Protein AF-A0A948NZQ9-F1 (afdb_monomer)

Secondary structure (DSSP, 8-state):
------------------------HHHHHHHHHHHHHHHHHHHHHHH-TTTHHHHHHHHTTTHHHHHHHHHHHTT--S-HHHHHHHHHHHHHHHHHHHHHT---HHHHHHHHHIIIII---HHHHGGG-

pLDDT: mean 81.91, std 19.48, range [33.97, 98.19]

Foldseek 3Di:
DDDDDDDDPPPDPPPPVPPPLDPPVLLLLLLLQLLLLLLLLVVCLVPPVPCNVLSVVLNVLSVVLVVLSVVVCVPSPDDPPVSVVSSVVSNVVVVVCVVVVVSDPVVNVVSSCDRPPVHDDCVSSVVSD

Radius of gyration: 23.53 Å; Cα contacts (8 Å, |Δi|>4): 90; chains: 1; bounding box: 36×35×92 Å

Sequence (129 aa):
MKKLGYSLFAALCFSSAVKAQTVDYQYLTVAGYLNFYLLNINACQDYHPEVRQQAYDAEKQLYPWLTKLEQKLKGADADNKILSDVVQKRREALNMQISEGDFTLDHCKAIVKLLTADGLDQAMLKSLN

Structure (mmCIF, N/CA/C/O backbone):
data_AF-A0A948NZQ9-F1
#
_entry.id   AF-A0A948NZQ9-F1
#
loop_
_atom_site.group_PDB
_atom_site.id
_atom_site.type_symbol
_atom_site.label_atom_id
_atom_site.label_alt_id
_atom_site.label_comp_id
_atom_site.label_asym_id
_atom_site.label_entity_id
_atom_site.label_seq_id
_atom_site.pdbx_PDB_ins_code
_atom_site.Cartn_x
_atom_site.Cartn_y
_atom_site.Cartn_z
_atom_site.occupancy
_atom_site.B_iso_or_equiv
_atom_site.auth_seq_id
_atom_site.auth_comp_id
_atom_site.auth_asym_id
_atom_site.auth_atom_id
_atom_site.pdbx_PDB_model_num
ATOM 1 N N . MET A 1 1 ? 6.393 -27.492 76.689 1.00 33.97 1 MET A N 1
ATOM 2 C CA . MET A 1 1 ? 6.576 -26.024 76.761 1.00 33.97 1 MET A CA 1
ATOM 3 C C . MET A 1 1 ? 5.931 -25.393 75.535 1.00 33.97 1 MET A C 1
ATOM 5 O O . MET A 1 1 ? 6.172 -25.933 74.473 1.00 33.97 1 MET A O 1
ATOM 9 N N . LYS A 1 2 ? 5.135 -24.321 75.738 1.00 36.91 2 LYS A N 1
ATOM 10 C CA . LYS A 1 2 ? 4.901 -23.105 74.905 1.00 36.91 2 LYS A CA 1
ATOM 11 C C . LYS A 1 2 ? 4.824 -23.247 73.368 1.00 36.91 2 LYS A C 1
ATOM 13 O O . LYS A 1 2 ? 5.673 -23.885 72.784 1.00 36.91 2 LYS A O 1
ATOM 18 N N . LYS A 1 3 ? 4.017 -22.527 72.590 1.00 41.53 3 LYS A N 1
ATOM 19 C CA . LYS A 1 3 ? 2.845 -21.632 72.678 1.00 41.53 3 LYS A CA 1
ATOM 20 C C . LYS A 1 3 ? 2.550 -21.286 71.193 1.00 41.53 3 LYS A C 1
ATOM 22 O O . LYS A 1 3 ? 3.490 -21.227 70.414 1.00 41.53 3 LYS A O 1
ATOM 27 N N . LEU A 1 4 ? 1.275 -21.056 70.869 1.00 47.75 4 LEU A N 1
ATOM 28 C CA . LEU A 1 4 ? 0.696 -20.170 69.836 1.00 47.75 4 LEU A CA 1
ATOM 29 C C . LEU A 1 4 ? 1.562 -19.641 68.671 1.00 47.75 4 LEU A C 1
ATOM 31 O O . LEU A 1 4 ? 2.612 -19.050 68.895 1.00 47.75 4 LEU A O 1
ATOM 35 N N . GLY A 1 5 ? 0.947 -19.556 67.484 1.00 42.19 5 GLY A N 1
ATOM 36 C CA . GLY A 1 5 ? 1.282 -18.472 66.554 1.00 42.19 5 GLY A CA 1
ATOM 37 C C . GLY A 1 5 ? 0.617 -18.540 65.183 1.00 42.19 5 GLY A C 1
ATOM 38 O O . GLY A 1 5 ? 1.158 -19.146 64.273 1.00 42.19 5 GLY A O 1
ATOM 39 N N . TYR A 1 6 ? -0.536 -17.888 65.049 1.00 51.62 6 TYR A N 1
ATOM 40 C CA . TYR A 1 6 ? -1.219 -17.546 63.797 1.00 51.62 6 TYR A CA 1
ATOM 41 C C . TYR A 1 6 ? -0.318 -16.832 62.772 1.00 51.62 6 TYR A C 1
ATOM 43 O O . TYR A 1 6 ? 0.553 -16.066 63.178 1.00 51.62 6 TYR A O 1
ATOM 51 N N . SER A 1 7 ? -0.631 -16.970 61.474 1.00 46.12 7 SER A N 1
ATOM 52 C CA . SER A 1 7 ? -0.809 -15.867 60.492 1.00 46.12 7 SER A CA 1
ATOM 53 C C . SER A 1 7 ? -1.116 -16.473 59.114 1.00 46.12 7 SER A C 1
ATOM 55 O O . SER A 1 7 ? -0.270 -17.116 58.507 1.00 46.12 7 SER A O 1
ATOM 57 N N . LEU A 1 8 ? -2.380 -16.504 58.683 1.00 51.19 8 LEU A N 1
ATOM 58 C CA . LEU A 1 8 ? -2.952 -15.516 57.755 1.00 51.19 8 LEU A CA 1
ATOM 59 C C . LEU A 1 8 ? -1.988 -15.114 56.620 1.00 51.19 8 LEU A C 1
ATOM 61 O O . LEU A 1 8 ? -1.367 -14.060 56.661 1.00 51.19 8 LEU A O 1
ATOM 65 N N . PHE A 1 9 ? -1.929 -15.924 55.563 1.00 48.41 9 PHE A N 1
ATOM 66 C CA . PHE A 1 9 ? -1.615 -15.425 54.224 1.00 48.41 9 PHE A CA 1
ATOM 67 C C . PHE A 1 9 ? -2.910 -15.404 53.414 1.00 48.41 9 PHE A C 1
ATOM 69 O O . PHE A 1 9 ? -3.144 -16.213 52.523 1.00 48.41 9 PHE A O 1
ATOM 76 N N . ALA A 1 10 ? -3.773 -14.445 53.755 1.00 50.28 10 ALA A N 1
ATOM 77 C CA . ALA A 1 10 ? -4.688 -13.877 52.780 1.00 50.28 10 ALA A CA 1
ATOM 78 C C . ALA A 1 10 ? -3.825 -13.061 51.807 1.00 50.28 10 ALA A C 1
ATOM 80 O O . ALA A 1 10 ? -3.668 -11.849 51.952 1.00 50.28 10 ALA A O 1
ATOM 81 N N . ALA A 1 11 ? -3.175 -13.752 50.869 1.00 49.75 11 ALA A N 1
ATOM 82 C CA . ALA A 1 11 ? -2.562 -13.099 49.731 1.00 49.75 11 ALA A CA 1
ATOM 83 C C . ALA A 1 11 ? -3.713 -12.509 48.923 1.00 49.75 11 ALA A C 1
ATOM 85 O O . ALA A 1 11 ? -4.485 -13.228 48.291 1.00 49.75 11 ALA A O 1
ATOM 86 N N . LEU A 1 12 ? -3.868 -11.195 49.057 1.00 42.81 12 LEU A N 1
ATOM 87 C CA . LEU A 1 12 ? -4.748 -10.379 48.252 1.00 42.81 12 LEU A CA 1
ATOM 88 C C . LEU A 1 12 ? -4.575 -10.781 46.788 1.00 42.81 12 LEU A C 1
ATOM 90 O O . LEU A 1 12 ? -3.579 -10.435 46.151 1.00 42.81 12 LEU A O 1
ATOM 94 N N . CYS A 1 13 ? -5.578 -11.469 46.246 1.00 40.38 13 CYS A N 1
ATOM 95 C CA . CYS A 1 13 ? -5.893 -11.385 44.836 1.00 40.38 13 CYS A CA 1
ATOM 96 C C . CYS A 1 13 ? -6.288 -9.928 44.583 1.00 40.38 13 CYS A C 1
ATOM 98 O O . CYS A 1 13 ? -7.467 -9.590 44.506 1.00 40.38 13 CYS A O 1
ATOM 100 N N . PHE A 1 14 ? -5.295 -9.044 44.474 1.00 41.56 14 PHE A N 1
ATOM 101 C CA . PHE A 1 14 ? -5.439 -7.870 43.642 1.00 41.56 14 PHE A CA 1
ATOM 102 C C . PHE A 1 14 ? -5.591 -8.412 42.224 1.00 41.56 14 PHE A C 1
ATOM 104 O O . PHE A 1 14 ? -4.645 -8.489 41.449 1.00 41.56 14 PHE A O 1
ATOM 111 N N . SER A 1 15 ? -6.816 -8.806 41.886 1.00 47.03 15 SER A N 1
ATOM 112 C CA . SER A 1 15 ? -7.342 -8.615 40.552 1.00 47.03 15 SER A CA 1
ATOM 113 C C . SER A 1 15 ? -7.334 -7.108 40.320 1.00 47.03 15 SER A C 1
ATOM 115 O O . SER A 1 15 ? -8.361 -6.434 40.402 1.00 47.03 15 SER A O 1
ATOM 117 N N . SER A 1 16 ? -6.142 -6.560 40.069 1.00 39.31 16 SER A N 1
ATOM 118 C CA . SER A 1 16 ? -6.005 -5.449 39.155 1.00 39.31 16 SER A CA 1
ATOM 119 C C . SER A 1 16 ? -6.678 -5.954 37.896 1.00 39.31 16 SER A C 1
ATOM 121 O O . SER A 1 16 ? -6.112 -6.726 37.125 1.00 39.31 16 SER A O 1
ATOM 123 N N . ALA A 1 17 ? -7.954 -5.596 37.754 1.00 45.22 17 ALA A N 1
ATOM 124 C CA . ALA A 1 17 ? -8.596 -5.567 36.468 1.00 45.22 17 ALA A CA 1
ATOM 125 C C . ALA A 1 17 ? -7.663 -4.710 35.620 1.00 45.22 17 ALA A C 1
ATOM 127 O O . ALA A 1 17 ? -7.668 -3.482 35.712 1.00 45.22 17 ALA A O 1
ATOM 128 N N . VAL A 1 18 ? -6.777 -5.376 34.880 1.00 40.75 18 VAL A N 1
ATOM 129 C CA . VAL A 1 18 ? -6.118 -4.791 33.734 1.00 40.75 18 VAL A CA 1
ATOM 130 C C . VAL A 1 18 ? -7.304 -4.365 32.895 1.00 40.75 18 VAL A C 1
ATOM 132 O O . VAL A 1 18 ? -7.972 -5.197 32.285 1.00 40.75 18 VAL A O 1
ATOM 135 N N . LYS A 1 19 ? -7.662 -3.079 32.972 1.00 41.06 19 LYS A N 1
ATOM 136 C CA . LYS A 1 19 ? -8.490 -2.474 31.947 1.00 41.06 19 LYS A CA 1
ATOM 137 C C . LYS A 1 19 ? -7.664 -2.687 30.698 1.00 41.06 19 LYS A C 1
ATOM 139 O O . LYS A 1 19 ? -6.679 -1.981 30.500 1.00 41.06 19 LYS A O 1
ATOM 144 N N . ALA A 1 20 ? -7.998 -3.731 29.945 1.00 43.44 20 ALA A N 1
ATOM 145 C CA . ALA A 1 20 ? -7.520 -3.894 28.598 1.00 43.44 20 ALA A CA 1
ATOM 146 C C . ALA A 1 20 ? -7.916 -2.590 27.909 1.00 43.44 20 ALA A C 1
ATOM 148 O O . ALA A 1 20 ? -9.098 -2.309 27.690 1.00 43.44 20 ALA A O 1
ATOM 149 N N . GLN A 1 21 ? -6.918 -1.728 27.745 1.00 48.69 21 GLN A N 1
ATOM 150 C CA . GLN A 1 21 ? -6.937 -0.615 26.826 1.00 48.69 21 GLN A CA 1
ATOM 151 C C . GLN A 1 21 ? -7.287 -1.270 25.495 1.00 48.69 21 GLN A C 1
ATOM 153 O O . GLN A 1 21 ? -6.521 -2.054 24.959 1.00 48.69 21 GLN A O 1
ATOM 158 N N . THR A 1 22 ? -8.556 -1.174 25.120 1.00 52.09 22 THR A N 1
ATOM 159 C CA . THR A 1 22 ? -9.123 -1.965 24.034 1.00 52.09 22 THR A CA 1
ATOM 160 C C . THR A 1 22 ? -9.283 -1.016 22.875 1.00 52.09 22 THR A C 1
ATOM 162 O O . THR A 1 22 ? -10.373 -0.517 22.605 1.00 52.09 22 THR A O 1
ATOM 165 N N . VAL A 1 23 ? -8.188 -0.774 22.151 1.00 56.59 23 VAL A N 1
ATOM 166 C CA . VAL A 1 23 ? -8.394 -0.692 20.707 1.00 56.59 23 VAL A CA 1
ATOM 167 C C . VAL A 1 23 ? -8.992 -2.032 20.329 1.00 56.59 23 VAL A C 1
ATOM 169 O O . VAL A 1 23 ? -8.415 -3.080 20.622 1.00 56.59 23 VAL A O 1
ATOM 172 N N . ASP A 1 24 ? -10.197 -1.998 19.769 1.00 69.88 24 ASP A N 1
ATOM 173 C CA . ASP A 1 24 ? -10.827 -3.206 19.265 1.00 69.88 24 ASP A CA 1
ATOM 174 C C . ASP A 1 24 ? -9.813 -3.899 18.343 1.00 69.88 24 ASP A C 1
ATOM 176 O O . ASP A 1 24 ? -9.319 -3.293 17.385 1.00 69.88 24 ASP A O 1
ATOM 180 N N . TYR A 1 25 ? -9.452 -5.147 18.654 1.00 76.81 25 TYR A N 1
ATOM 181 C CA . TYR A 1 25 ? -8.515 -5.954 17.865 1.00 76.81 25 TYR A CA 1
ATOM 182 C C . TYR A 1 25 ? -8.893 -5.968 16.376 1.00 76.81 25 TYR A C 1
ATOM 184 O O . TYR A 1 25 ? -8.033 -6.124 15.501 1.00 76.81 25 TYR A O 1
ATOM 192 N N . GLN A 1 26 ? -10.173 -5.748 16.079 1.00 84.12 26 GLN A N 1
ATOM 193 C CA . GLN A 1 26 ? -10.677 -5.529 14.739 1.00 84.12 26 GLN A CA 1
ATOM 194 C C . GLN A 1 26 ? -10.045 -4.302 14.055 1.00 84.12 26 GLN A C 1
ATOM 196 O O . GLN A 1 26 ? -9.566 -4.427 12.929 1.00 84.12 26 GLN A O 1
ATOM 201 N N . TYR A 1 27 ? -9.962 -3.140 14.710 1.00 85.56 27 TYR A N 1
ATOM 202 C CA . TYR A 1 27 ? -9.343 -1.938 14.134 1.00 85.56 27 TYR A CA 1
ATOM 203 C C . TYR A 1 27 ? -7.830 -2.070 13.980 1.00 85.56 27 TYR A C 1
ATOM 205 O O . TYR A 1 27 ? -7.293 -1.601 12.980 1.00 85.56 27 TYR A O 1
ATOM 213 N N . LEU A 1 28 ? -7.144 -2.759 14.899 1.00 83.50 28 LEU A N 1
ATOM 214 C CA . LEU A 1 28 ? -5.714 -3.054 14.740 1.00 83.50 28 LEU A CA 1
ATOM 215 C C . LEU A 1 28 ? -5.462 -3.906 13.487 1.00 83.50 28 LEU A C 1
ATOM 217 O O . LEU A 1 28 ? -4.522 -3.663 12.728 1.00 83.50 28 LEU A O 1
ATOM 221 N N . THR A 1 29 ? -6.334 -4.885 13.249 1.00 87.69 29 THR A N 1
ATOM 222 C CA . THR A 1 29 ? -6.265 -5.759 12.076 1.00 87.69 29 THR A CA 1
ATOM 223 C C . THR A 1 29 ? -6.497 -4.966 10.788 1.00 87.69 29 THR A C 1
ATOM 225 O O . THR A 1 29 ? -5.716 -5.088 9.841 1.00 87.69 29 THR A O 1
ATOM 228 N N . VAL A 1 30 ? -7.513 -4.097 10.760 1.00 91.31 30 VAL A N 1
ATOM 229 C CA . VAL A 1 30 ? -7.784 -3.222 9.607 1.00 91.31 30 VAL A CA 1
ATOM 230 C C . VAL A 1 30 ? -6.654 -2.221 9.371 1.00 91.31 30 VAL A C 1
ATOM 232 O O . VAL A 1 30 ? -6.254 -2.006 8.228 1.00 91.31 30 VAL A O 1
ATOM 235 N N . ALA A 1 31 ? -6.081 -1.653 10.430 1.00 89.88 31 ALA A N 1
ATOM 236 C CA . ALA A 1 31 ? -4.939 -0.755 10.327 1.00 89.88 31 ALA A CA 1
ATOM 237 C C . ALA A 1 31 ? -3.712 -1.463 9.738 1.00 89.88 31 ALA A C 1
ATOM 239 O O . ALA A 1 31 ? -3.066 -0.937 8.834 1.00 89.88 31 ALA A O 1
ATOM 240 N N . GLY A 1 32 ? -3.428 -2.692 10.182 1.00 89.69 32 GLY A N 1
ATOM 241 C CA . GLY A 1 32 ? -2.366 -3.518 9.611 1.00 89.69 32 GLY A CA 1
ATOM 242 C C . GLY A 1 32 ? -2.591 -3.846 8.132 1.00 89.69 32 GLY A C 1
ATOM 243 O O . GLY A 1 32 ? -1.635 -3.826 7.354 1.00 89.69 32 GLY A O 1
ATOM 244 N N . TYR A 1 33 ? -3.840 -4.112 7.745 1.00 93.19 33 TYR A N 1
ATOM 245 C CA . TYR A 1 33 ? -4.243 -4.362 6.361 1.00 93.19 33 TYR A CA 1
ATOM 246 C C . TYR A 1 33 ? -4.041 -3.127 5.470 1.00 93.19 33 TYR A C 1
ATOM 248 O O . TYR A 1 33 ? -3.350 -3.211 4.458 1.00 93.19 33 TYR A O 1
ATOM 256 N N . LEU A 1 34 ? -4.554 -1.959 5.867 1.00 94.81 34 LEU A N 1
ATOM 257 C CA . LEU A 1 34 ? -4.390 -0.719 5.097 1.00 94.81 34 LEU A CA 1
ATOM 258 C C . LEU A 1 34 ? -2.923 -0.267 5.031 1.00 94.81 34 LEU A C 1
ATOM 260 O O . LEU A 1 34 ? -2.449 0.143 3.972 1.00 94.81 34 LEU A O 1
ATOM 264 N N . ASN A 1 35 ? -2.176 -0.403 6.132 1.00 93.62 35 ASN A N 1
ATOM 265 C CA . ASN A 1 35 ? -0.755 -0.064 6.174 1.00 93.62 35 ASN A CA 1
ATOM 266 C C . ASN A 1 35 ? 0.092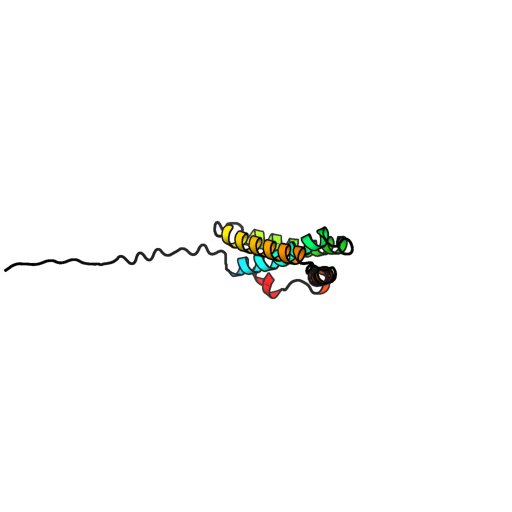 -0.964 5.262 1.00 93.62 35 ASN A C 1
ATOM 268 O O . ASN A 1 35 ? 1.077 -0.496 4.700 1.00 93.62 35 ASN A O 1
ATOM 272 N N . PHE A 1 36 ? -0.279 -2.238 5.082 1.00 93.94 36 PHE A N 1
ATOM 273 C CA . PHE A 1 36 ? 0.392 -3.103 4.110 1.00 93.94 36 PHE A CA 1
ATOM 274 C C . PHE A 1 36 ? 0.336 -2.499 2.702 1.00 93.94 36 PHE A C 1
ATOM 276 O O . PHE A 1 36 ? 1.384 -2.343 2.076 1.00 93.94 36 PHE A O 1
ATOM 283 N N . TYR A 1 37 ? -0.850 -2.110 2.225 1.00 96.44 37 TYR A N 1
ATOM 284 C CA . TYR A 1 37 ? -0.980 -1.519 0.892 1.00 96.44 37 TYR A CA 1
ATOM 285 C C . TYR A 1 37 ? -0.292 -0.164 0.791 1.00 96.44 37 TYR A C 1
ATOM 287 O O . TYR A 1 37 ? 0.398 0.073 -0.193 1.00 96.44 37 TYR A O 1
ATOM 295 N N . LEU A 1 38 ? -0.426 0.691 1.809 1.00 96.62 38 LEU A N 1
ATOM 296 C CA . LEU A 1 38 ? 0.203 2.012 1.804 1.00 96.62 38 LEU A CA 1
ATOM 297 C C . LEU A 1 38 ? 1.735 1.917 1.738 1.00 96.62 38 LEU A C 1
ATOM 299 O O . LEU A 1 38 ? 2.368 2.605 0.946 1.00 96.62 38 LEU A O 1
ATOM 303 N N . LEU A 1 39 ? 2.349 1.032 2.529 1.00 95.75 39 LEU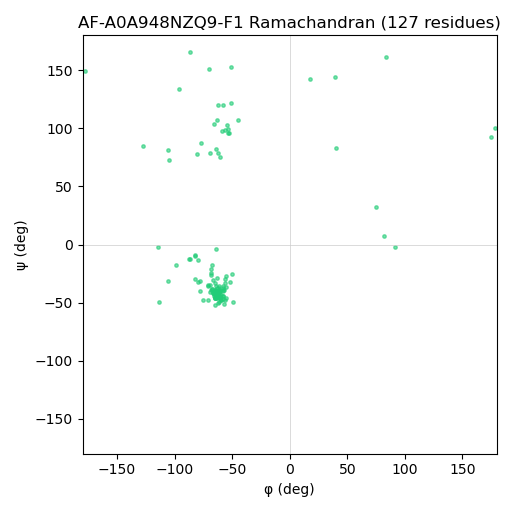 A N 1
ATOM 304 C CA . LEU A 1 39 ? 3.801 0.845 2.490 1.00 95.75 39 LEU A CA 1
ATOM 305 C C . LEU A 1 39 ? 4.269 0.306 1.137 1.00 95.75 39 LEU A C 1
ATOM 307 O O . LEU A 1 39 ? 5.234 0.819 0.574 1.00 95.75 39 LEU A O 1
ATOM 311 N N . ASN A 1 40 ? 3.580 -0.708 0.609 1.00 96.88 40 ASN A N 1
ATOM 312 C CA . ASN A 1 40 ? 3.955 -1.304 -0.669 1.00 96.88 40 ASN A CA 1
ATOM 313 C C . ASN A 1 40 ? 3.770 -0.319 -1.826 1.00 96.88 40 ASN A C 1
ATOM 315 O O . ASN A 1 40 ? 4.651 -0.222 -2.672 1.00 96.88 40 ASN A O 1
ATOM 319 N N . ILE A 1 41 ? 2.666 0.434 -1.865 1.00 97.62 41 ILE A N 1
ATOM 320 C CA . ILE A 1 41 ? 2.417 1.371 -2.964 1.00 97.62 41 ILE A CA 1
ATOM 321 C C . ILE A 1 41 ? 3.416 2.531 -2.949 1.00 97.62 41 ILE A C 1
ATOM 323 O O . ILE A 1 41 ? 3.923 2.887 -4.010 1.00 97.62 41 ILE A O 1
ATOM 327 N N . ASN A 1 42 ? 3.790 3.030 -1.766 1.00 96.50 42 ASN A N 1
ATOM 328 C CA . ASN A 1 42 ? 4.826 4.054 -1.628 1.00 96.50 42 ASN A CA 1
ATOM 329 C C . ASN A 1 42 ? 6.184 3.532 -2.113 1.00 96.50 42 ASN A C 1
ATOM 331 O O . ASN A 1 42 ? 6.836 4.168 -2.934 1.00 96.50 42 ASN A O 1
ATOM 335 N N . ALA A 1 43 ? 6.574 2.319 -1.706 1.00 96.69 43 ALA A N 1
ATOM 336 C CA . ALA A 1 43 ? 7.799 1.708 -2.217 1.00 96.69 43 ALA A CA 1
ATOM 337 C C . ALA A 1 43 ? 7.751 1.494 -3.742 1.00 96.69 43 ALA A C 1
ATOM 339 O O . ALA A 1 43 ? 8.752 1.685 -4.428 1.00 96.69 43 ALA A O 1
ATOM 340 N N . CYS A 1 44 ? 6.594 1.163 -4.318 1.00 97.75 44 CYS A N 1
ATOM 341 C CA . CYS A 1 44 ? 6.455 1.075 -5.772 1.00 97.75 44 CYS A CA 1
ATOM 342 C C . CYS A 1 44 ? 6.682 2.417 -6.478 1.00 97.75 44 CYS A C 1
ATOM 344 O O . CYS A 1 44 ? 7.288 2.442 -7.547 1.00 97.75 44 CYS A O 1
ATOM 346 N N . GLN A 1 45 ? 6.232 3.527 -5.887 1.00 97.62 45 GLN A N 1
ATOM 347 C CA . GLN A 1 45 ? 6.478 4.871 -6.419 1.00 97.62 45 GLN A CA 1
ATOM 348 C C . GLN A 1 45 ? 7.974 5.222 -6.399 1.00 97.62 45 GLN A C 1
ATOM 350 O O . GLN A 1 45 ? 8.485 5.811 -7.361 1.00 97.62 45 GLN A O 1
ATOM 355 N N . ASP A 1 46 ? 8.667 4.826 -5.332 1.00 96.44 46 ASP A N 1
ATOM 356 C CA . ASP A 1 46 ? 10.077 5.143 -5.105 1.00 96.44 46 ASP A CA 1
ATOM 357 C C . ASP A 1 46 ? 11.013 4.307 -5.989 1.00 96.44 46 ASP A C 1
ATOM 359 O O . ASP A 1 46 ? 11.897 4.856 -6.653 1.00 96.44 46 ASP A O 1
ATOM 363 N N . TYR A 1 47 ? 10.801 2.988 -6.041 1.00 95.50 47 TYR A N 1
ATOM 364 C CA . TYR A 1 47 ? 11.770 2.041 -6.605 1.00 95.50 47 TYR A CA 1
ATOM 365 C C . TYR A 1 47 ? 11.482 1.597 -8.046 1.00 95.50 47 TYR A C 1
ATOM 367 O O . TYR A 1 47 ? 12.403 1.127 -8.709 1.00 95.50 47 TYR A O 1
ATOM 375 N N . HIS A 1 48 ? 10.257 1.773 -8.561 1.00 96.75 48 HIS A N 1
ATOM 376 C CA . HIS A 1 48 ? 9.862 1.282 -9.895 1.00 96.75 48 HIS A CA 1
ATOM 377 C C . HIS A 1 48 ? 9.249 2.396 -10.764 1.00 96.75 48 HIS A C 1
ATOM 379 O O . HIS A 1 48 ? 8.022 2.555 -10.813 1.00 96.75 48 HIS A O 1
ATOM 385 N N . PRO A 1 49 ? 10.080 3.194 -11.469 1.00 97.38 49 PRO A N 1
ATOM 386 C CA . PRO A 1 49 ? 9.626 4.314 -12.299 1.00 97.38 49 PRO A CA 1
ATOM 387 C C . PRO A 1 49 ? 8.527 3.958 -13.312 1.00 97.38 49 PRO A C 1
ATOM 389 O O . PRO A 1 49 ? 7.658 4.784 -13.590 1.00 97.38 49 PRO A O 1
ATOM 392 N N . GLU A 1 50 ? 8.539 2.734 -13.833 1.00 97.81 50 GLU A N 1
ATOM 393 C CA . GLU A 1 50 ? 7.623 2.209 -14.848 1.00 97.81 50 GLU A CA 1
ATOM 394 C C . GLU A 1 50 ? 6.166 2.158 -14.375 1.00 97.81 50 GLU A C 1
ATOM 396 O O . GLU A 1 50 ? 5.246 2.265 -15.184 1.00 97.81 50 GLU A O 1
ATOM 401 N N . VAL A 1 51 ? 5.946 2.001 -13.068 1.00 97.50 51 VAL A N 1
ATOM 402 C CA . VAL A 1 51 ? 4.609 1.907 -12.456 1.00 97.50 51 VAL A CA 1
ATOM 403 C C . VAL A 1 51 ? 4.296 3.084 -11.545 1.00 97.50 51 VAL A C 1
ATOM 405 O O . VAL A 1 51 ? 3.178 3.170 -11.047 1.00 97.50 51 VAL A O 1
ATOM 408 N N . ARG A 1 52 ? 5.228 4.026 -11.359 1.00 98.00 52 ARG A N 1
ATOM 409 C CA . ARG A 1 52 ? 5.100 5.143 -10.412 1.00 98.00 52 ARG A CA 1
ATOM 410 C C . ARG A 1 52 ? 3.776 5.895 -10.530 1.00 98.00 52 ARG A C 1
ATOM 412 O O . ARG A 1 52 ? 3.097 6.096 -9.530 1.00 98.00 52 ARG A O 1
ATOM 419 N N . GLN A 1 53 ? 3.384 6.285 -11.743 1.00 98.06 53 GLN A N 1
ATOM 420 C CA . GLN A 1 53 ? 2.135 7.027 -11.938 1.00 98.06 53 GLN A CA 1
ATOM 421 C C . GLN A 1 53 ? 0.906 6.182 -11.576 1.00 98.06 53 GLN A C 1
ATOM 423 O O . GLN A 1 53 ? 0.011 6.654 -10.882 1.00 98.06 53 GLN A O 1
ATOM 428 N N . GLN A 1 54 ? 0.896 4.911 -11.981 1.00 98.06 54 GLN A N 1
ATOM 429 C CA . GLN A 1 54 ? -0.185 3.984 -11.643 1.00 98.06 54 GLN A CA 1
ATOM 430 C C . GLN A 1 54 ? -0.247 3.740 -10.132 1.00 98.06 54 GLN A C 1
ATOM 432 O O . GLN A 1 54 ? -1.332 3.630 -9.571 1.00 98.06 54 GLN A O 1
ATOM 437 N N . ALA A 1 55 ? 0.908 3.703 -9.466 1.00 98.19 55 ALA A N 1
ATOM 438 C CA . ALA A 1 55 ? 1.004 3.572 -8.024 1.00 98.19 55 ALA A CA 1
ATOM 439 C C .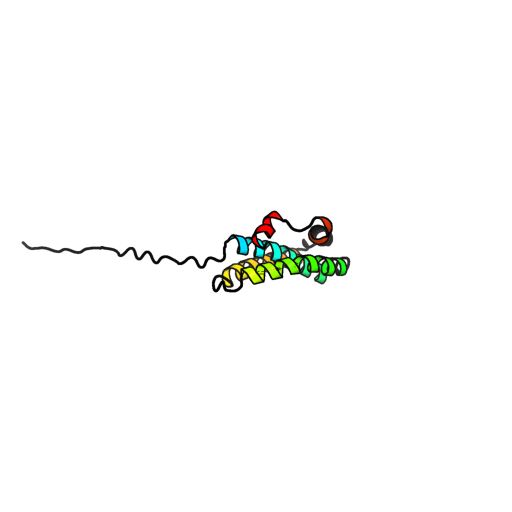 ALA A 1 55 ? 0.443 4.806 -7.297 1.00 98.19 55 ALA A C 1
ATOM 441 O O . ALA A 1 55 ? -0.315 4.642 -6.345 1.00 98.19 55 ALA A O 1
ATOM 442 N N . TYR A 1 56 ? 0.720 6.027 -7.771 1.00 98.06 56 TYR A N 1
ATOM 443 C CA . TYR A 1 56 ? 0.075 7.239 -7.242 1.00 98.06 56 TYR A CA 1
ATOM 444 C C . TYR A 1 56 ? -1.444 7.227 -7.427 1.00 98.06 56 TYR A C 1
ATOM 446 O O . TYR A 1 56 ? -2.191 7.634 -6.538 1.00 98.06 56 TYR A O 1
ATOM 454 N N . ASP A 1 57 ? -1.926 6.767 -8.579 1.00 97.50 57 ASP A N 1
ATOM 455 C CA . ASP A 1 57 ? -3.363 6.709 -8.842 1.00 97.50 57 ASP A CA 1
ATOM 456 C C . ASP A 1 57 ? -4.063 5.618 -8.016 1.00 97.50 57 ASP A C 1
ATOM 458 O O . ASP A 1 57 ? -5.175 5.831 -7.527 1.00 97.50 57 ASP A O 1
ATOM 462 N N . ALA A 1 58 ? -3.392 4.486 -7.793 1.00 97.75 58 ALA A N 1
ATOM 463 C CA . ALA A 1 58 ? -3.858 3.401 -6.939 1.00 97.75 58 ALA A CA 1
ATOM 464 C C . ALA A 1 58 ? -3.895 3.789 -5.452 1.00 97.75 58 ALA A C 1
ATOM 466 O O . ALA A 1 58 ? -4.847 3.437 -4.756 1.00 97.75 58 ALA A O 1
ATOM 467 N N . GLU A 1 59 ? -2.907 4.547 -4.963 1.00 97.69 59 GLU A N 1
ATOM 468 C CA . GLU A 1 59 ? -2.845 5.001 -3.566 1.00 97.69 59 GLU A CA 1
ATOM 469 C C . GLU A 1 59 ? -4.113 5.767 -3.154 1.00 97.69 59 GLU A C 1
ATOM 471 O O . GLU A 1 59 ? -4.625 5.575 -2.050 1.00 97.69 59 GLU A O 1
ATOM 476 N N . LYS A 1 60 ? -4.696 6.555 -4.068 1.00 96.50 60 LYS A N 1
ATOM 477 C CA . LYS A 1 60 ? -5.930 7.326 -3.825 1.00 96.50 60 LYS A CA 1
ATOM 478 C C . LYS A 1 60 ? -7.101 6.456 -3.356 1.00 96.50 60 LYS A C 1
ATOM 480 O O . LYS A 1 60 ? -7.971 6.949 -2.639 1.00 96.50 60 LYS A O 1
ATOM 485 N N . GLN A 1 61 ? -7.124 5.170 -3.720 1.00 96.25 61 GLN A N 1
ATOM 486 C CA . GLN A 1 61 ? -8.165 4.224 -3.303 1.00 96.25 61 GLN A CA 1
ATOM 487 C C . GLN A 1 61 ? -8.112 3.910 -1.799 1.00 96.25 61 GLN A C 1
ATOM 489 O O . GLN A 1 61 ? -9.114 3.495 -1.216 1.00 96.25 61 GLN A O 1
ATOM 494 N N . LEU A 1 62 ? -6.965 4.129 -1.148 1.00 96.56 62 LEU A N 1
ATOM 495 C CA . LEU A 1 62 ? -6.778 3.884 0.282 1.00 96.56 62 LEU A CA 1
ATOM 496 C C . LEU A 1 62 ? -7.344 5.015 1.148 1.00 96.56 62 LEU A C 1
ATOM 498 O O . LEU A 1 62 ? -7.819 4.753 2.255 1.00 96.56 62 LEU A O 1
ATOM 502 N N . TYR A 1 63 ? -7.319 6.262 0.666 1.00 95.00 63 TYR A N 1
ATOM 503 C CA . TYR A 1 63 ? -7.620 7.439 1.490 1.00 95.00 63 TYR A CA 1
ATOM 504 C C . TYR A 1 63 ? -9.009 7.425 2.141 1.00 95.00 63 TYR A C 1
ATOM 506 O O . TYR A 1 63 ? -9.073 7.676 3.345 1.00 95.00 63 TYR A O 1
ATOM 514 N N . PRO A 1 64 ? -10.112 7.061 1.453 1.00 95.75 64 PRO A N 1
ATOM 515 C CA . PRO A 1 64 ? -11.423 7.002 2.101 1.00 95.75 64 PRO A CA 1
ATOM 516 C C . PRO A 1 64 ? -11.458 6.042 3.299 1.00 95.75 64 PRO A C 1
ATOM 518 O O . PRO A 1 64 ? -12.117 6.315 4.302 1.00 95.75 64 PRO A O 1
ATOM 521 N N . TRP A 1 65 ? -10.731 4.925 3.217 1.00 95.62 65 TRP A N 1
ATOM 522 C CA . TRP A 1 65 ? -10.666 3.923 4.281 1.00 95.62 65 TRP A CA 1
ATOM 523 C C . TRP A 1 65 ? -9.754 4.352 5.420 1.00 95.62 65 TRP A C 1
ATOM 525 O O . TRP A 1 65 ? -10.115 4.174 6.580 1.00 95.62 65 TRP A O 1
ATOM 535 N N . LEU A 1 66 ? -8.618 4.971 5.099 1.00 93.62 66 LEU A N 1
ATOM 536 C CA . LEU A 1 66 ? -7.721 5.559 6.091 1.00 93.62 66 LEU A CA 1
ATOM 537 C C . LEU A 1 66 ? -8.437 6.648 6.899 1.00 93.62 66 LEU A C 1
ATOM 539 O O . LEU A 1 66 ? -8.359 6.638 8.123 1.00 93.62 66 LEU A O 1
ATOM 543 N N . THR A 1 67 ? -9.221 7.513 6.247 1.00 93.81 67 THR A N 1
ATOM 544 C CA . THR A 1 67 ? -10.041 8.523 6.933 1.00 93.81 67 THR A CA 1
ATOM 545 C C . THR A 1 67 ? -11.091 7.888 7.847 1.00 93.81 67 THR A C 1
ATOM 547 O O . THR A 1 67 ? -11.254 8.328 8.984 1.00 93.81 67 THR A O 1
ATOM 550 N N . LYS A 1 68 ? -11.799 6.843 7.394 1.00 93.19 68 LYS A N 1
ATOM 551 C CA . LYS A 1 68 ? -12.768 6.131 8.246 1.00 93.19 68 LYS A CA 1
ATOM 552 C C . LYS A 1 68 ? -12.092 5.470 9.446 1.00 93.19 68 LYS A C 1
ATOM 554 O O . LYS A 1 68 ? -12.595 5.580 10.560 1.00 93.19 68 LYS A O 1
ATOM 559 N N . LEU A 1 69 ? -10.952 4.813 9.237 1.00 90.00 69 LEU A N 1
ATOM 560 C CA . LEU A 1 69 ? -10.172 4.207 10.314 1.00 90.00 69 LEU A CA 1
ATOM 561 C C . LEU A 1 69 ? -9.729 5.263 11.331 1.00 90.00 69 LEU A C 1
ATOM 563 O O . LEU A 1 69 ? -9.955 5.079 12.522 1.00 90.00 69 LEU A O 1
ATOM 567 N N . GLU A 1 70 ? -9.175 6.386 10.873 1.00 87.31 70 GLU A N 1
ATOM 568 C CA . GLU A 1 70 ? -8.788 7.498 11.744 1.00 87.31 70 GLU A CA 1
ATOM 569 C C . GLU A 1 70 ? -9.975 7.974 12.592 1.00 87.31 70 GLU A C 1
ATOM 571 O O . GLU A 1 70 ? -9.851 8.119 13.804 1.00 87.31 70 GLU A O 1
ATOM 576 N N . GLN A 1 71 ? -11.154 8.152 11.986 1.00 89.00 71 GLN A N 1
ATOM 577 C CA . GLN A 1 71 ? -12.367 8.548 12.705 1.00 89.00 71 GLN A CA 1
ATOM 578 C C . GLN A 1 71 ? -12.784 7.538 13.780 1.00 89.00 71 GLN A C 1
ATOM 580 O O . GLN A 1 71 ? -13.164 7.961 14.869 1.00 89.00 71 GLN A O 1
ATOM 585 N N . LYS A 1 72 ? -12.701 6.227 13.509 1.00 85.56 72 LYS A N 1
ATOM 586 C CA . LYS A 1 72 ? -13.019 5.178 14.498 1.00 85.56 72 LYS A CA 1
ATOM 587 C C . LYS A 1 72 ? -12.001 5.131 15.643 1.00 85.56 72 LYS A C 1
ATOM 589 O O . LYS A 1 72 ? -12.350 4.718 16.743 1.00 85.56 72 LYS A O 1
ATOM 594 N N . LEU A 1 73 ? -10.766 5.565 15.393 1.00 79.62 73 LEU A N 1
ATOM 595 C CA . LEU A 1 73 ? -9.697 5.631 16.391 1.00 79.62 73 LEU A CA 1
ATOM 596 C C . LEU A 1 73 ? -9.695 6.947 17.197 1.00 79.62 73 LEU A C 1
ATOM 598 O O . LEU A 1 73 ? -9.023 7.025 18.225 1.00 79.62 73 LEU A O 1
ATOM 602 N N . LYS A 1 74 ? -10.451 7.983 16.795 1.00 75.88 74 LYS A N 1
ATOM 603 C CA . LYS A 1 74 ? -10.557 9.238 17.564 1.00 75.88 74 LYS A CA 1
ATOM 604 C C . LYS A 1 74 ? -11.167 8.975 18.944 1.00 75.88 74 LYS A C 1
ATOM 606 O O . LYS A 1 74 ? -12.307 8.538 19.055 1.00 75.88 74 LYS A O 1
ATOM 611 N N . GLY A 1 75 ? -10.413 9.290 19.997 1.00 62.34 75 GLY A N 1
ATOM 612 C CA . GLY A 1 75 ? -10.819 9.078 21.392 1.00 62.34 75 GLY A CA 1
ATOM 613 C C . GLY A 1 75 ? -10.403 7.723 21.975 1.00 62.34 75 GLY A C 1
ATOM 614 O O . GLY A 1 75 ? -10.619 7.488 23.163 1.00 62.34 75 GLY A O 1
ATOM 615 N N . ALA A 1 76 ? -9.767 6.852 21.185 1.00 62.22 76 ALA A N 1
ATOM 616 C CA . ALA A 1 76 ? -9.025 5.722 21.722 1.00 62.22 76 ALA A CA 1
ATOM 617 C C . ALA A 1 76 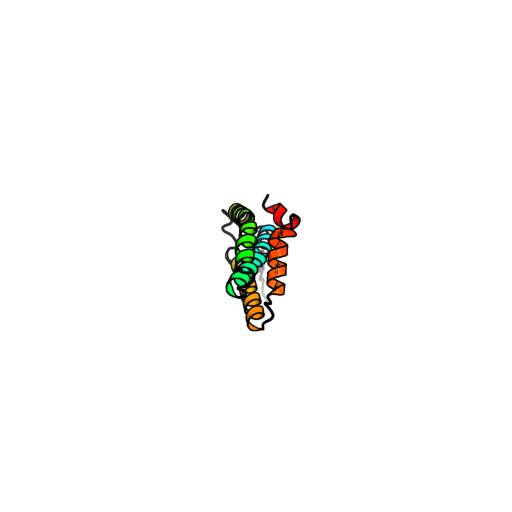? -7.676 6.236 22.257 1.00 62.22 76 ALA A C 1
ATOM 619 O O . ALA A 1 76 ? -6.672 6.239 21.555 1.00 62.22 76 ALA A O 1
ATOM 620 N N . ASP A 1 77 ? -7.640 6.672 23.521 1.00 55.38 77 ASP A N 1
ATOM 621 C CA . ASP A 1 77 ? -6.390 7.012 24.239 1.00 55.38 77 ASP A CA 1
ATOM 622 C C . ASP A 1 77 ? -5.461 5.789 24.441 1.00 55.38 77 ASP A C 1
ATOM 624 O O . ASP A 1 77 ? -4.350 5.891 24.963 1.00 55.38 77 ASP A O 1
ATOM 628 N N . ALA A 1 78 ? -5.922 4.612 24.030 1.00 47.72 78 ALA A N 1
ATOM 629 C CA . ALA A 1 78 ? -5.243 3.334 24.089 1.00 47.72 78 ALA A CA 1
ATOM 630 C C . ALA A 1 78 ? -4.541 3.011 22.758 1.00 47.72 78 ALA A C 1
ATOM 632 O O . ALA A 1 78 ? -5.144 3.099 21.699 1.00 47.72 78 ALA A O 1
ATOM 633 N N . ASP A 1 79 ? -3.290 2.558 22.829 1.00 57.62 79 ASP A N 1
ATOM 634 C CA . ASP A 1 79 ? -2.601 1.737 21.815 1.00 57.62 79 ASP A CA 1
ATOM 635 C C . ASP A 1 79 ? -2.093 2.351 20.502 1.00 57.62 79 ASP A C 1
ATOM 637 O O . ASP A 1 79 ? -1.860 1.634 19.524 1.00 57.62 79 ASP A O 1
ATOM 641 N N . ASN A 1 80 ? -1.681 3.621 20.524 1.00 62.97 80 ASN A N 1
ATOM 642 C CA . ASN A 1 80 ? -0.730 4.120 19.516 1.00 62.97 80 ASN A CA 1
ATOM 643 C C . ASN A 1 80 ? 0.570 3.291 19.478 1.00 62.97 80 ASN A C 1
ATOM 645 O O . ASN A 1 80 ? 1.187 3.157 18.425 1.00 62.97 80 ASN A O 1
ATOM 649 N N . LYS A 1 81 ? 0.984 2.695 20.606 1.00 73.88 81 LYS A N 1
ATOM 650 C CA . LYS A 1 81 ? 2.221 1.906 20.678 1.00 73.88 81 LYS A CA 1
ATOM 651 C C . LYS A 1 81 ? 2.116 0.570 19.941 1.00 73.88 81 LYS A C 1
ATOM 653 O O . LYS A 1 81 ? 2.995 0.266 19.147 1.00 73.88 81 LYS A O 1
ATOM 658 N N . ILE A 1 82 ? 1.046 -0.203 20.149 1.00 77.25 82 ILE A N 1
ATOM 659 C CA . ILE A 1 82 ? 0.878 -1.505 19.477 1.00 77.25 82 ILE A CA 1
ATOM 660 C C . ILE A 1 82 ? 0.745 -1.302 17.969 1.00 77.25 82 ILE A C 1
ATOM 662 O O . ILE A 1 82 ? 1.393 -1.999 17.188 1.00 77.25 82 ILE A O 1
ATOM 666 N N . LEU A 1 83 ? -0.063 -0.321 17.556 1.00 75.62 83 LEU A N 1
ATOM 667 C CA . LEU A 1 83 ? -0.200 0.019 16.148 1.00 75.62 83 LEU A CA 1
ATOM 668 C C . LEU A 1 83 ? 1.143 0.469 15.553 1.00 75.62 83 LEU A C 1
ATOM 670 O O . LEU A 1 83 ? 1.540 -0.038 14.504 1.00 75.62 83 LEU A O 1
ATOM 674 N N . SER A 1 84 ? 1.871 1.350 16.244 1.00 80.06 84 SER A N 1
ATOM 675 C CA . SER A 1 84 ? 3.211 1.787 15.837 1.00 80.06 84 SER A CA 1
ATOM 676 C C . SER A 1 84 ? 4.183 0.612 15.703 1.00 80.06 84 SER A C 1
ATOM 678 O O . SER A 1 84 ? 4.885 0.523 14.700 1.00 80.06 84 SER A O 1
ATOM 680 N N . ASP A 1 85 ? 4.198 -0.322 16.656 1.00 83.94 85 ASP A N 1
ATOM 681 C CA . ASP A 1 85 ? 5.074 -1.498 16.626 1.00 83.94 85 ASP A CA 1
ATOM 682 C C . ASP A 1 85 ? 4.743 -2.417 15.435 1.00 83.94 85 ASP A C 1
ATOM 684 O O . ASP A 1 85 ? 5.642 -2.935 14.768 1.00 83.94 85 ASP A O 1
ATOM 688 N N . VAL A 1 86 ? 3.455 -2.607 15.122 1.00 82.69 86 VAL A N 1
ATOM 689 C CA . VAL A 1 86 ? 3.015 -3.384 13.948 1.00 82.69 86 VAL A CA 1
ATOM 690 C C . VAL A 1 86 ? 3.421 -2.696 12.643 1.00 82.69 86 VAL A C 1
ATOM 692 O O . VAL A 1 86 ? 3.913 -3.360 11.727 1.00 82.69 86 VAL A O 1
ATOM 695 N N . VAL A 1 87 ? 3.235 -1.378 12.544 1.00 83.38 87 VAL A N 1
ATOM 696 C CA . VAL A 1 87 ? 3.626 -0.588 11.366 1.00 83.38 87 VAL A CA 1
ATOM 697 C C . VAL A 1 87 ? 5.140 -0.636 11.163 1.00 83.38 87 VAL A C 1
ATOM 699 O O . VAL A 1 87 ? 5.597 -0.877 10.043 1.00 83.38 87 VAL A O 1
ATOM 702 N N . GLN A 1 88 ? 5.908 -0.478 12.241 1.00 87.19 88 GLN A N 1
ATOM 703 C CA . GLN A 1 88 ? 7.365 -0.507 12.218 1.00 87.19 88 GLN A CA 1
ATOM 704 C C . GLN A 1 88 ? 7.895 -1.863 11.738 1.00 87.19 88 GLN A C 1
ATOM 706 O O . GLN A 1 88 ? 8.670 -1.908 10.786 1.00 87.19 88 GLN A O 1
ATOM 711 N N . LYS A 1 89 ? 7.401 -2.975 12.298 1.00 89.06 89 LYS A N 1
ATOM 712 C CA . LYS A 1 89 ? 7.793 -4.327 11.858 1.00 89.06 89 LYS A CA 1
ATOM 713 C C . LYS A 1 89 ? 7.500 -4.576 10.379 1.00 89.06 89 LYS A C 1
ATOM 715 O O . LYS A 1 89 ? 8.290 -5.207 9.684 1.00 89.06 89 LYS A O 1
ATOM 720 N N . ARG A 1 90 ? 6.365 -4.080 9.875 1.00 88.94 90 ARG A N 1
ATOM 721 C CA . ARG A 1 90 ? 6.016 -4.204 8.449 1.00 88.94 90 ARG A CA 1
ATOM 722 C C . ARG A 1 90 ? 6.945 -3.385 7.559 1.00 88.94 90 ARG A C 1
ATOM 724 O O . ARG A 1 90 ? 7.314 -3.856 6.490 1.00 88.94 90 ARG A O 1
ATOM 731 N N . ARG A 1 91 ? 7.334 -2.187 8.001 1.00 90.56 91 ARG A N 1
ATOM 732 C CA . ARG A 1 91 ? 8.318 -1.356 7.299 1.00 90.56 91 ARG A CA 1
ATOM 733 C C . ARG A 1 91 ? 9.688 -2.032 7.260 1.00 90.56 91 ARG A C 1
ATOM 735 O O . ARG A 1 91 ? 10.313 -2.047 6.209 1.00 90.56 91 ARG A O 1
ATOM 742 N N . GLU A 1 92 ? 10.129 -2.616 8.368 1.00 93.38 92 GLU A N 1
ATOM 743 C CA . GLU A 1 92 ? 11.390 -3.367 8.437 1.00 93.38 92 GLU A CA 1
ATOM 744 C C . GLU A 1 92 ? 11.389 -4.568 7.487 1.00 93.38 92 GLU A C 1
ATOM 746 O O . GLU A 1 92 ? 12.339 -4.739 6.727 1.00 93.38 92 GLU A O 1
ATOM 751 N N . ALA A 1 93 ? 10.302 -5.346 7.462 1.00 91.81 93 ALA A N 1
ATOM 752 C CA . ALA A 1 93 ? 10.152 -6.466 6.536 1.00 91.81 93 ALA A CA 1
ATOM 753 C C . ALA A 1 93 ? 10.181 -6.014 5.066 1.00 91.81 93 ALA A C 1
ATOM 755 O O . ALA A 1 93 ? 10.873 -6.619 4.253 1.00 91.81 93 ALA A O 1
ATOM 756 N N . LEU A 1 94 ? 9.483 -4.926 4.725 1.00 92.56 94 LEU A N 1
ATOM 757 C CA . LEU A 1 94 ? 9.507 -4.374 3.369 1.00 92.56 94 LEU A CA 1
ATOM 758 C C . LEU A 1 94 ? 10.912 -3.895 2.975 1.00 92.56 94 LEU A C 1
ATOM 760 O O . LEU A 1 94 ? 11.380 -4.187 1.879 1.00 92.56 94 LEU A O 1
ATOM 764 N N . ASN A 1 95 ? 11.608 -3.196 3.872 1.00 91.62 95 ASN A N 1
ATOM 765 C CA . ASN A 1 95 ? 12.975 -2.744 3.622 1.00 91.62 95 ASN A CA 1
ATOM 766 C C . ASN A 1 95 ? 13.935 -3.919 3.400 1.00 91.62 95 ASN A C 1
ATOM 768 O O . ASN A 1 95 ? 14.821 -3.825 2.554 1.00 91.62 95 ASN A O 1
ATOM 772 N N . MET A 1 96 ? 13.744 -5.020 4.130 1.00 94.62 96 MET A N 1
ATOM 773 C CA . MET A 1 96 ? 14.506 -6.252 3.931 1.00 94.62 96 MET A CA 1
ATOM 774 C C . MET A 1 96 ? 14.268 -6.816 2.526 1.00 94.62 96 MET A C 1
ATOM 776 O O . MET A 1 96 ? 15.232 -6.977 1.782 1.00 94.62 96 MET A O 1
ATOM 780 N N . GLN A 1 97 ? 13.005 -6.959 2.110 1.00 91.31 97 GLN A N 1
ATOM 781 C CA . GLN A 1 97 ? 12.646 -7.410 0.757 1.00 91.31 97 GLN A CA 1
ATOM 782 C C . GLN A 1 97 ? 13.237 -6.516 -0.342 1.00 91.31 97 GLN A C 1
ATOM 784 O O . GLN A 1 97 ? 13.695 -7.007 -1.372 1.00 91.31 97 GLN A O 1
ATOM 789 N N . ILE A 1 98 ? 13.254 -5.197 -0.130 1.00 90.69 98 ILE A N 1
ATOM 790 C CA . ILE A 1 98 ? 13.888 -4.249 -1.055 1.00 90.69 98 ILE A CA 1
ATOM 791 C C . ILE A 1 98 ? 15.401 -4.488 -1.113 1.00 90.69 98 ILE A C 1
ATOM 793 O O . ILE A 1 98 ? 15.969 -4.543 -2.201 1.00 90.69 98 ILE A O 1
ATOM 797 N N . SER A 1 99 ? 16.057 -4.650 0.040 1.00 92.94 99 SER A N 1
ATOM 798 C CA . SER A 1 99 ? 17.508 -4.863 0.110 1.00 92.94 99 SER A CA 1
ATOM 799 C C . SER A 1 99 ? 17.963 -6.194 -0.493 1.00 92.94 99 SER A C 1
ATOM 801 O O . SER A 1 99 ? 19.061 -6.272 -1.036 1.00 92.94 99 SER A O 1
ATOM 803 N N . GLU A 1 100 ? 17.109 -7.216 -0.435 1.00 93.75 100 GLU A N 1
ATOM 804 C CA . GLU A 1 100 ? 17.356 -8.548 -0.997 1.00 93.75 100 GLU A CA 1
ATOM 805 C C . GLU A 1 100 ? 17.055 -8.614 -2.505 1.00 93.75 100 GLU A C 1
ATOM 807 O O . GLU A 1 100 ? 17.421 -9.582 -3.164 1.00 93.75 100 GLU A O 1
ATOM 812 N N . GLY A 1 101 ? 16.450 -7.565 -3.078 1.00 89.31 101 GLY A N 1
ATOM 813 C CA . GLY A 1 101 ? 16.069 -7.515 -4.492 1.00 89.31 101 GLY A CA 1
ATOM 814 C C . GLY A 1 101 ? 14.749 -8.225 -4.816 1.00 89.31 101 GLY A C 1
ATOM 815 O O . GLY A 1 101 ? 14.371 -8.309 -5.984 1.00 89.31 101 GLY A O 1
ATOM 816 N N . ASP A 1 102 ? 14.016 -8.675 -3.797 1.00 90.44 102 ASP A N 1
ATOM 817 C CA . ASP A 1 102 ? 12.744 -9.395 -3.931 1.00 90.44 102 ASP A CA 1
ATOM 818 C C . ASP A 1 102 ? 11.552 -8.461 -4.200 1.00 90.44 102 ASP A C 1
ATOM 820 O O . ASP A 1 102 ? 10.474 -8.894 -4.620 1.00 90.44 102 ASP A O 1
ATOM 824 N N . PHE A 1 103 ? 11.732 -7.152 -4.007 1.00 93.75 103 PHE A N 1
ATOM 825 C CA . PHE A 1 103 ? 10.727 -6.143 -4.332 1.00 93.75 103 PHE A CA 1
ATOM 826 C C . PHE A 1 103 ? 10.740 -5.800 -5.831 1.00 93.75 103 PHE A C 1
ATOM 828 O O . PHE A 1 103 ? 11.297 -4.789 -6.259 1.00 93.75 103 PHE A O 1
ATOM 835 N N . THR A 1 104 ? 10.142 -6.669 -6.647 1.00 95.88 104 THR A N 1
ATOM 836 C CA . THR A 1 104 ? 10.195 -6.600 -8.119 1.00 95.88 104 THR A CA 1
ATOM 837 C C . THR A 1 104 ? 9.121 -5.704 -8.753 1.00 95.88 104 THR A C 1
ATOM 839 O O . THR A 1 104 ? 8.104 -5.367 -8.144 1.00 95.88 104 THR A O 1
ATOM 842 N N . LEU A 1 105 ? 9.301 -5.376 -10.038 1.00 96.62 105 LEU A N 1
ATOM 843 C CA . LEU A 1 105 ? 8.298 -4.657 -10.831 1.00 96.62 105 LEU A CA 1
ATOM 844 C C . LEU A 1 105 ? 6.956 -5.409 -10.891 1.00 96.62 105 LEU A C 1
ATOM 846 O O . LEU A 1 105 ? 5.890 -4.791 -10.853 1.00 96.62 105 LEU A O 1
ATOM 850 N N . ASP A 1 106 ? 6.991 -6.739 -10.976 1.00 96.94 106 ASP A N 1
ATOM 851 C CA . ASP A 1 106 ? 5.779 -7.558 -11.048 1.00 96.94 106 ASP A CA 1
ATOM 852 C C . ASP A 1 106 ? 5.022 -7.580 -9.718 1.00 96.94 106 ASP A C 1
ATOM 854 O O . ASP A 1 106 ? 3.789 -7.521 -9.723 1.00 96.94 106 ASP A O 1
ATOM 858 N N . HIS A 1 107 ? 5.737 -7.543 -8.587 1.00 95.81 1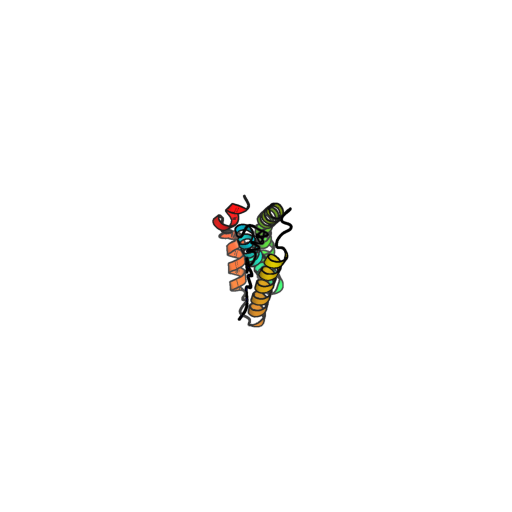07 HIS A N 1
ATOM 859 C CA . HIS A 1 107 ? 5.124 -7.305 -7.278 1.00 95.81 107 HIS A CA 1
ATOM 860 C C . HIS A 1 107 ? 4.346 -5.986 -7.277 1.00 95.81 107 HIS A C 1
ATOM 862 O O . HIS A 1 107 ? 3.169 -5.952 -6.921 1.00 95.81 107 HIS A O 1
ATOM 868 N N . CYS A 1 108 ? 4.948 -4.908 -7.780 1.00 97.62 108 CYS A N 1
ATOM 869 C CA . CYS A 1 108 ? 4.272 -3.617 -7.842 1.00 97.62 108 CYS A CA 1
ATOM 870 C C . CYS A 1 108 ? 3.058 -3.591 -8.771 1.00 97.62 108 CYS A C 1
ATOM 872 O O . CYS A 1 108 ? 2.017 -3.044 -8.400 1.00 97.62 108 CYS A O 1
ATOM 874 N N . LYS A 1 109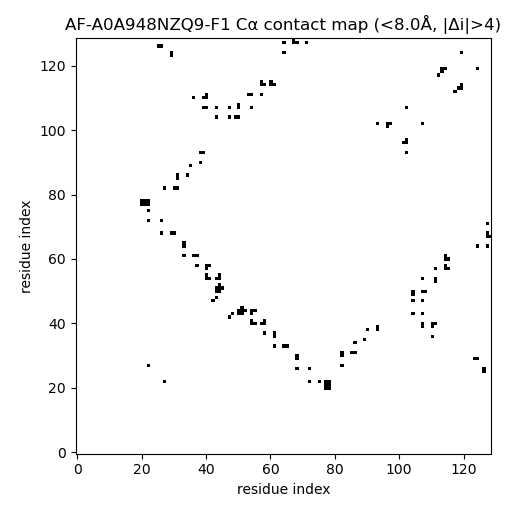 ? 3.139 -4.226 -9.945 1.00 97.75 109 LYS A N 1
ATOM 875 C CA . LYS A 1 109 ? 1.977 -4.375 -10.837 1.00 97.75 109 LYS A CA 1
ATOM 876 C C . LYS A 1 109 ? 0.842 -5.144 -10.161 1.00 97.75 109 LYS A C 1
ATOM 878 O O . LYS A 1 109 ? -0.320 -4.775 -10.328 1.00 97.75 109 LYS A O 1
ATOM 883 N N . ALA A 1 110 ? 1.160 -6.177 -9.380 1.00 97.06 110 ALA A N 1
ATOM 884 C CA . ALA A 1 110 ? 0.164 -6.932 -8.629 1.00 97.06 110 ALA A CA 1
ATOM 885 C C . ALA A 1 110 ? -0.512 -6.069 -7.551 1.00 97.06 110 ALA A C 1
ATOM 887 O O . ALA A 1 110 ? -1.740 -6.052 -7.474 1.00 97.06 110 ALA A O 1
ATOM 888 N N . ILE A 1 111 ? 0.254 -5.296 -6.772 1.00 96.88 111 ILE A N 1
ATOM 889 C CA . ILE A 1 111 ? -0.305 -4.383 -5.760 1.00 96.88 111 ILE A CA 1
ATOM 890 C C . ILE A 1 111 ? -1.202 -3.317 -6.408 1.00 96.88 111 ILE A C 1
ATOM 892 O O . ILE A 1 111 ? -2.318 -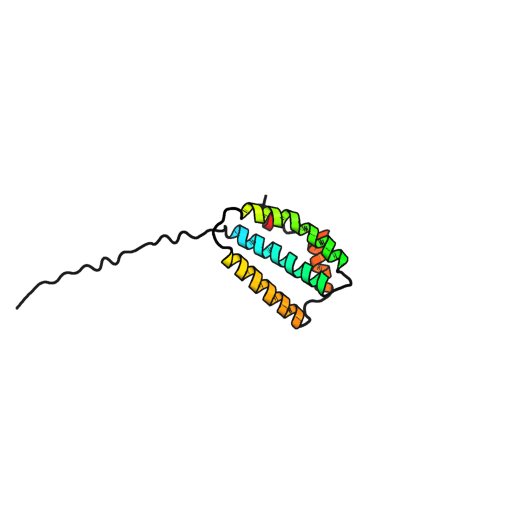3.090 -5.940 1.00 96.88 111 ILE A O 1
ATOM 896 N N . VAL A 1 112 ? -0.764 -2.703 -7.513 1.00 97.69 112 VAL A N 1
ATOM 897 C CA . VAL A 1 112 ? -1.574 -1.734 -8.274 1.00 97.69 112 VAL A CA 1
ATOM 898 C C . VAL A 1 112 ? -2.883 -2.368 -8.744 1.00 97.69 112 VAL A C 1
ATOM 900 O O . VAL A 1 112 ? -3.950 -1.779 -8.559 1.00 97.69 112 VAL A O 1
ATOM 903 N N . LYS A 1 113 ? -2.826 -3.576 -9.317 1.00 96.88 113 LYS A N 1
ATOM 904 C CA . LYS A 1 113 ? -4.016 -4.296 -9.785 1.00 96.88 113 LYS A CA 1
ATOM 905 C C . LYS A 1 113 ? -4.993 -4.580 -8.641 1.00 96.88 113 LYS A C 1
ATOM 907 O O . LYS A 1 113 ? -6.188 -4.336 -8.802 1.00 96.88 113 LYS A O 1
ATOM 912 N N . LEU A 1 114 ? -4.492 -5.023 -7.487 1.00 96.06 114 LEU A N 1
ATOM 913 C CA . LEU A 1 114 ? -5.323 -5.271 -6.307 1.00 96.06 114 LEU A CA 1
ATOM 914 C C . LEU A 1 114 ? -6.079 -4.011 -5.867 1.00 96.06 114 LEU A C 1
ATOM 916 O O . LEU A 1 114 ? -7.251 -4.089 -5.523 1.00 96.06 114 LEU A O 1
ATOM 920 N N . LEU A 1 115 ? -5.441 -2.841 -5.917 1.00 95.75 115 LEU A N 1
ATOM 921 C CA . LEU A 1 115 ? -6.076 -1.588 -5.500 1.00 95.75 115 LEU A CA 1
ATOM 922 C C . LEU A 1 115 ? -7.050 -1.011 -6.531 1.00 95.75 115 LEU A C 1
ATOM 924 O O . LEU A 1 115 ? -8.013 -0.353 -6.148 1.00 95.75 115 LEU A O 1
ATOM 928 N N . THR A 1 116 ? -6.803 -1.227 -7.822 1.00 93.06 116 THR A N 1
ATOM 929 C CA . THR A 1 116 ? -7.520 -0.523 -8.902 1.00 93.06 116 THR A CA 1
ATOM 930 C C . THR A 1 116 ? -8.556 -1.370 -9.630 1.00 93.06 116 THR A C 1
ATOM 932 O O . THR A 1 116 ? -9.555 -0.823 -10.089 1.00 93.06 116 THR A O 1
ATOM 935 N N . ALA A 1 117 ? -8.334 -2.681 -9.745 1.00 91.31 117 ALA A N 1
ATOM 936 C CA . ALA A 1 117 ? -9.191 -3.588 -10.505 1.00 91.31 117 ALA A CA 1
ATOM 937 C C . ALA A 1 117 ? -9.902 -4.600 -9.604 1.00 91.31 117 ALA A C 1
ATOM 939 O O . ALA A 1 117 ? -11.118 -4.750 -9.702 1.00 91.31 117 ALA A O 1
ATOM 940 N N . ASP A 1 118 ? -9.157 -5.277 -8.725 1.00 92.12 118 ASP A N 1
ATOM 941 C CA . ASP A 1 118 ? -9.729 -6.346 -7.896 1.00 92.12 118 ASP A CA 1
ATOM 942 C C . ASP A 1 118 ? -10.447 -5.771 -6.659 1.00 92.12 118 ASP A C 1
ATOM 944 O O . ASP A 1 118 ? -11.454 -6.309 -6.197 1.00 92.12 118 ASP A O 1
ATOM 948 N N . GLY A 1 119 ? -9.971 -4.624 -6.174 1.00 89.31 119 GLY A N 1
ATOM 949 C CA . GLY A 1 119 ? -10.518 -3.915 -5.029 1.00 89.31 119 GLY A CA 1
ATOM 950 C C . GLY A 1 119 ? -10.006 -4.445 -3.690 1.00 89.31 119 GLY A C 1
ATOM 951 O O . GLY A 1 119 ? -9.500 -5.558 -3.553 1.00 89.31 119 GLY A O 1
ATOM 952 N N . LEU A 1 120 ? -10.155 -3.609 -2.664 1.00 93.69 120 LEU A N 1
ATOM 953 C CA . LEU A 1 120 ? -9.851 -3.995 -1.289 1.00 93.69 120 LEU A CA 1
ATOM 954 C C . LEU A 1 120 ? -10.878 -5.003 -0.764 1.00 93.69 120 LEU A C 1
ATOM 956 O O . LEU A 1 120 ? -12.059 -4.954 -1.121 1.00 93.69 120 LEU A O 1
ATOM 960 N N . ASP A 1 121 ? -10.440 -5.857 0.157 1.00 93.12 121 ASP A N 1
ATOM 961 C CA . ASP A 1 121 ? -11.281 -6.844 0.825 1.00 93.12 121 ASP A CA 1
ATOM 962 C C . ASP A 1 121 ? -12.380 -6.147 1.642 1.00 93.12 121 ASP A C 1
ATOM 964 O O . ASP A 1 121 ? -12.152 -5.564 2.706 1.00 93.12 121 ASP A O 1
ATOM 968 N N . GLN A 1 122 ? -13.607 -6.223 1.133 1.00 93.12 122 GLN A N 1
ATOM 969 C CA . GLN A 1 122 ? -14.762 -5.579 1.749 1.00 93.12 122 GLN A CA 1
ATOM 970 C C . GLN A 1 122 ? -15.161 -6.223 3.083 1.00 93.12 122 GLN A C 1
ATOM 972 O O . GLN A 1 122 ? -15.758 -5.547 3.921 1.00 93.12 122 GLN A O 1
ATOM 977 N N . ALA A 1 123 ? -14.831 -7.498 3.318 1.00 91.06 123 ALA A N 1
ATOM 978 C CA . ALA A 1 123 ? -15.095 -8.147 4.598 1.00 91.06 123 ALA A CA 1
ATOM 979 C C . ALA A 1 123 ? -14.194 -7.565 5.694 1.00 91.06 123 ALA A C 1
ATOM 981 O O . ALA A 1 123 ? -14.676 -7.272 6.790 1.00 91.06 123 ALA A O 1
ATOM 982 N N . MET A 1 124 ? -12.923 -7.312 5.365 1.00 89.12 124 MET A N 1
ATOM 983 C CA . MET A 1 124 ? -11.972 -6.645 6.259 1.00 89.12 124 MET A CA 1
ATOM 984 C C . MET A 1 124 ? -12.406 -5.212 6.574 1.00 89.12 124 MET A C 1
ATOM 986 O O . MET A 1 124 ? -12.341 -4.775 7.720 1.00 89.12 124 MET A O 1
ATOM 990 N N . LEU A 1 125 ? -12.904 -4.489 5.572 1.00 92.50 125 LEU A N 1
ATOM 991 C CA . LEU A 1 125 ? -13.275 -3.079 5.702 1.00 92.50 125 LEU A CA 1
ATOM 992 C C . LEU A 1 125 ? -14.662 -2.845 6.310 1.00 92.50 125 LEU A C 1
ATOM 994 O O . LEU A 1 125 ? -15.000 -1.710 6.652 1.00 92.50 125 LEU A O 1
ATOM 998 N N . LYS A 1 126 ? -15.469 -3.897 6.480 1.00 91.25 126 LYS A N 1
ATOM 999 C CA . LYS A 1 126 ? -16.848 -3.797 6.977 1.00 91.25 126 LYS A CA 1
ATOM 1000 C C . LYS A 1 126 ? -16.950 -3.104 8.338 1.00 91.25 126 LYS A C 1
ATOM 1002 O O . LYS A 1 126 ? -17.928 -2.405 8.577 1.00 91.25 126 LYS A O 1
ATOM 1007 N N . SER A 1 127 ? -15.951 -3.266 9.205 1.00 85.94 127 SER A N 1
ATOM 1008 C CA . SER A 1 127 ? -15.904 -2.642 10.537 1.00 85.94 127 SER A CA 1
ATOM 1009 C C . SER A 1 127 ? -15.752 -1.120 10.515 1.00 85.94 127 SER A C 1
ATOM 1011 O O . SER A 1 127 ? -16.020 -0.452 11.513 1.00 85.94 127 SER A O 1
ATOM 1013 N N . LEU A 1 128 ? -15.323 -0.559 9.382 1.00 87.00 128 LEU A 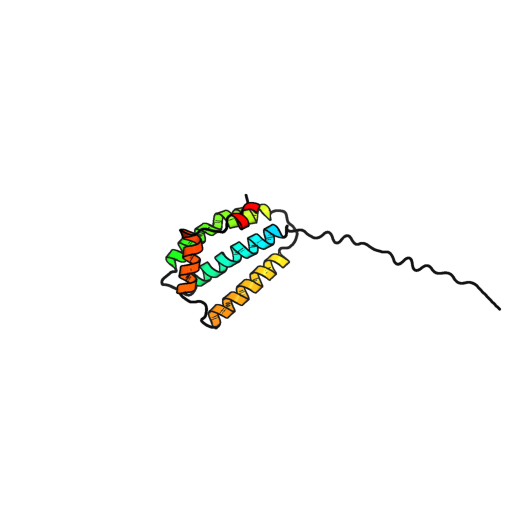N 1
ATOM 1014 C CA . LEU A 1 128 ? -15.150 0.879 9.204 1.00 87.00 128 LEU A CA 1
ATOM 1015 C C . LEU A 1 128 ? -16.421 1.590 8.736 1.00 87.00 128 LEU A C 1
ATOM 101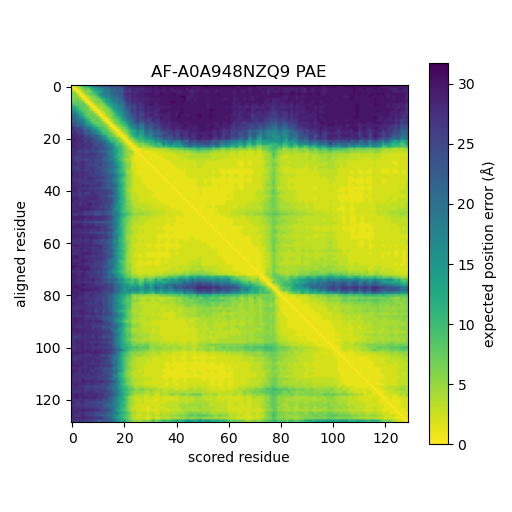7 O O . LEU A 1 128 ? -16.453 2.823 8.747 1.00 87.00 128 LEU A O 1
ATOM 1021 N N . ASN A 1 129 ? -17.434 0.836 8.308 1.00 82.38 129 ASN A N 1
ATOM 1022 C CA . ASN A 1 129 ? -18.710 1.379 7.850 1.00 82.38 129 ASN A CA 1
ATOM 1023 C C . ASN A 1 129 ? -19.689 1.649 9.003 1.00 82.38 129 ASN A C 1
ATOM 1025 O O . ASN A 1 129 ? -19.352 1.379 10.185 1.00 82.38 129 ASN A O 1
#

Solvent-accessible surface area (backbone atoms only — not comparable to full-atom values): 7724 Å² total; per-residue (Å²): 132,91,78,88,81,89,79,88,81,80,72,75,79,74,73,68,74,72,73,71,67,66,58,54,68,66,57,56,52,42,49,54,55,54,49,50,53,53,53,51,38,52,49,28,42,74,76,32,75,92,46,19,69,56,23,58,61,25,50,60,66,49,49,70,55,52,52,36,47,51,59,72,47,63,87,56,93,36,56,70,62,62,53,47,53,54,51,49,54,52,49,53,52,50,52,48,35,50,75,73,62,70,66,40,69,66,56,41,52,49,53,32,40,38,46,69,72,74,45,75,66,61,78,68,49,51,81,58,107

Nearest PDB structures (foldseek):
  4rc7-assembly1_A  TM=5.786E-01  e=2.642E+00  Synechococcus elongatus PCC 7942 = FACHB-805
  4n06-assembly1_A  TM=3.713E-01  e=1.254E+00  Archaeoglobus fulgidus DSM 4304

Mean predicted aligned error: 10.29 Å